Protein AF-A0A951L6P3-F1 (afdb_monomer_lite)

Sequence (113 aa):
MSDIAAEHQSTPARAALWRHAGAWALPLVLVILWEVAARNGLIRVRILPAPSSIAVALWGTIQDGSLLHNVAISSRRAFEGLAIGGGLGFILGVLTGASRFAETMLDSSLQML

Radius of gyration: 29.79 Å; chains: 1; bounding box: 56×74×58 Å

Foldseek 3Di:
DDPDDDPPCPDPPVVVVVVVVVVVVVVVVVLVVQLVCQVVCVDPCVPPPRVVVVVVVVVVCVVVVVVVVVVVVVVVVVVVCCCVVVVVCVVVVVVLVVDPVNVVVVVVVVVVD

pLDDT: mean 72.81, std 13.67, range [49.75, 97.31]

Structure (mmCIF, N/CA/C/O backbone):
data_AF-A0A951L6P3-F1
#
_entry.id   AF-A0A951L6P3-F1
#
loop_
_atom_site.group_PDB
_atom_site.id
_atom_site.type_symbol
_atom_site.label_atom_id
_atom_site.label_alt_id
_atom_site.label_comp_id
_atom_site.label_asym_id
_atom_site.label_entity_id
_atom_site.label_seq_id
_atom_site.pdbx_PDB_ins_code
_atom_site.Cartn_x
_atom_site.Cartn_y
_atom_site.Cartn_z
_atom_site.occupancy
_atom_site.B_iso_or_equiv
_atom_site.auth_seq_id
_atom_site.auth_comp_id
_atom_site.auth_asym_id
_atom_site.auth_atom_id
_atom_site.pdbx_PDB_model_num
ATOM 1 N N . MET A 1 1 ? 3.785 -61.056 32.581 1.00 51.00 1 MET A N 1
ATOM 2 C CA . MET A 1 1 ? 4.862 -60.541 31.706 1.00 51.00 1 MET A CA 1
ATOM 3 C C . MET A 1 1 ? 4.311 -60.616 30.290 1.00 51.00 1 MET A C 1
ATOM 5 O O . MET A 1 1 ? 4.345 -61.688 29.719 1.00 51.00 1 MET A O 1
ATOM 9 N N . SER A 1 2 ? 3.586 -59.636 29.757 1.00 52.44 2 SER A N 1
ATOM 10 C CA . SER A 1 2 ? 3.806 -58.185 29.755 1.00 52.44 2 SER A CA 1
ATOM 11 C C . SER A 1 2 ? 2.484 -57.433 29.479 1.00 52.44 2 SER A C 1
ATOM 13 O O . SER A 1 2 ? 2.034 -57.391 28.338 1.00 52.44 2 SER A O 1
ATOM 15 N N . ASP A 1 3 ? 1.894 -56.827 30.514 1.00 54.78 3 ASP A N 1
ATOM 16 C CA . ASP A 1 3 ? 0.793 -55.847 30.426 1.00 54.78 3 ASP A CA 1
ATOM 17 C C . ASP A 1 3 ? 1.343 -54.452 30.083 1.00 54.78 3 ASP A C 1
ATOM 19 O O . ASP A 1 3 ? 1.315 -53.530 30.895 1.00 54.78 3 ASP A O 1
ATOM 23 N N . ILE A 1 4 ? 1.925 -54.290 28.896 1.00 60.12 4 ILE A N 1
ATOM 24 C CA . ILE A 1 4 ? 2.456 -52.998 28.448 1.00 60.12 4 ILE A CA 1
ATOM 25 C C . ILE A 1 4 ? 1.981 -52.763 27.014 1.00 60.12 4 ILE A C 1
ATOM 27 O O . ILE A 1 4 ? 2.155 -53.638 26.172 1.00 60.12 4 ILE A O 1
ATOM 31 N N . ALA A 1 5 ? 1.467 -51.558 26.752 1.00 56.78 5 ALA A N 1
ATOM 32 C CA . ALA A 1 5 ? 1.197 -50.961 25.433 1.00 56.78 5 ALA A CA 1
ATOM 33 C C . ALA A 1 5 ? -0.266 -50.896 24.956 1.00 56.78 5 ALA A C 1
ATOM 35 O O . ALA A 1 5 ? -0.566 -51.164 23.797 1.00 56.78 5 ALA A O 1
ATOM 36 N N . ALA A 1 6 ? -1.165 -50.390 25.800 1.00 52.91 6 ALA A N 1
ATOM 37 C CA . ALA A 1 6 ? -2.352 -49.693 25.297 1.00 52.91 6 ALA A CA 1
ATOM 38 C C . ALA A 1 6 ? -2.612 -48.406 26.091 1.00 52.91 6 ALA A C 1
ATOM 40 O O . ALA A 1 6 ? -3.720 -48.148 26.560 1.00 52.91 6 ALA A O 1
ATOM 41 N N . GLU A 1 7 ? -1.570 -47.587 26.250 1.00 50.94 7 GLU A N 1
ATOM 42 C CA . GLU A 1 7 ? -1.728 -46.206 26.697 1.00 50.94 7 GLU A CA 1
ATOM 43 C C . GLU A 1 7 ? -2.468 -45.441 25.591 1.00 50.94 7 GLU A C 1
ATOM 45 O O . GLU A 1 7 ? -1.906 -45.080 24.555 1.00 50.94 7 GLU A O 1
ATOM 50 N N . HIS A 1 8 ? -3.778 -45.279 25.781 1.00 49.75 8 HIS A N 1
ATOM 51 C CA . HIS A 1 8 ? -4.625 -44.416 24.971 1.00 49.75 8 HIS A CA 1
ATOM 52 C C . HIS A 1 8 ? -4.090 -42.985 25.073 1.00 49.75 8 HIS A C 1
ATOM 54 O O . HIS A 1 8 ? -4.399 -42.246 26.009 1.00 49.75 8 HIS A O 1
ATOM 60 N N . GLN A 1 9 ? -3.290 -42.599 24.081 1.00 56.41 9 GLN A N 1
ATOM 61 C CA . GLN A 1 9 ? -2.901 -41.223 23.813 1.00 56.41 9 GLN A CA 1
ATOM 62 C C . GLN A 1 9 ? -4.170 -40.415 23.518 1.00 56.41 9 GLN A C 1
ATOM 64 O O . GLN A 1 9 ? -4.606 -40.281 22.376 1.00 56.41 9 GLN A O 1
ATOM 69 N N . SER A 1 10 ? -4.796 -39.890 24.569 1.00 52.28 10 SER A N 1
ATOM 70 C CA . SER A 1 10 ? -5.875 -38.914 24.476 1.00 52.28 10 SER A CA 1
ATOM 71 C C . SER A 1 10 ? -5.274 -37.600 23.980 1.00 52.28 10 SER A C 1
ATOM 73 O O . SER A 1 10 ? -4.810 -36.750 24.735 1.00 52.28 10 SER A O 1
ATOM 75 N N . THR A 1 11 ? -5.205 -37.468 22.657 1.00 57.84 11 THR A N 1
ATOM 76 C CA . THR A 1 11 ? -4.635 -36.302 21.985 1.00 57.84 11 THR A CA 1
ATOM 77 C C . THR A 1 11 ? -5.364 -35.036 22.462 1.00 57.84 11 THR A C 1
ATOM 79 O O . THR A 1 11 ? -6.597 -34.988 22.417 1.00 57.84 11 THR A O 1
ATOM 82 N N . PRO A 1 12 ? -4.656 -33.986 22.919 1.00 53.72 12 PRO A N 1
ATOM 83 C CA . PRO A 1 12 ? -5.259 -32.817 23.554 1.00 53.72 12 PRO A CA 1
ATOM 84 C C . PRO A 1 12 ? -5.847 -31.845 22.513 1.0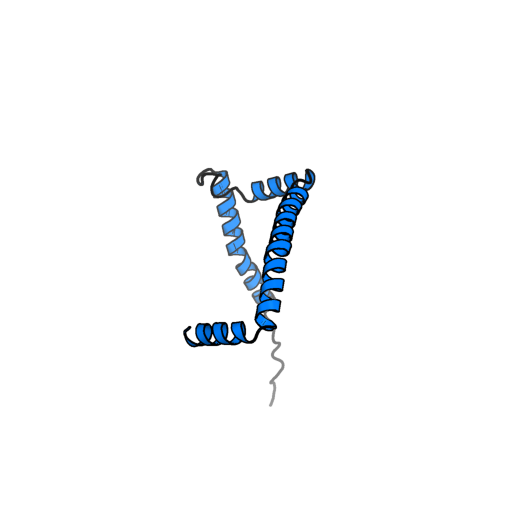0 53.72 12 PRO A C 1
ATOM 86 O O . PRO A 1 12 ? -5.474 -30.674 22.442 1.00 53.72 12 PRO A O 1
ATOM 89 N N . ALA A 1 13 ? -6.800 -32.311 21.701 1.00 61.19 13 ALA A N 1
ATOM 90 C CA . ALA A 1 13 ? -7.468 -31.510 20.673 1.00 61.19 13 ALA A CA 1
ATOM 91 C C . ALA A 1 13 ? -8.196 -30.292 21.274 1.00 61.19 13 ALA A C 1
ATOM 93 O O . ALA A 1 13 ? -8.202 -29.208 20.693 1.00 61.19 13 ALA A O 1
ATOM 94 N N . ARG A 1 14 ? -8.739 -30.429 22.494 1.00 59.22 14 ARG A N 1
ATOM 95 C CA . ARG A 1 14 ? -9.377 -29.316 23.215 1.00 59.22 14 ARG A CA 1
ATOM 96 C C . ARG A 1 14 ? -8.343 -28.285 23.676 1.00 59.22 14 ARG A C 1
ATOM 98 O O . ARG A 1 14 ? -8.548 -27.102 23.453 1.00 59.22 14 ARG A O 1
ATOM 105 N N . ALA A 1 15 ? -7.198 -28.694 24.222 1.00 61.19 15 ALA A N 1
ATOM 106 C CA . ALA A 1 15 ? -6.182 -27.736 24.676 1.00 61.19 15 ALA A CA 1
ATOM 107 C C . ALA A 1 15 ? -5.578 -26.924 23.512 1.00 61.19 15 ALA A C 1
ATOM 109 O O . ALA A 1 15 ? -5.315 -25.733 23.664 1.00 61.19 15 ALA A O 1
ATOM 110 N N . ALA A 1 16 ? -5.416 -27.534 22.331 1.00 60.69 16 ALA A N 1
ATOM 111 C CA . ALA A 1 16 ? -4.924 -26.851 21.133 1.00 60.69 16 ALA A CA 1
ATOM 112 C C . ALA A 1 16 ? -5.900 -25.782 20.599 1.00 60.69 16 ALA A C 1
ATOM 114 O O . ALA A 1 16 ? -5.463 -24.697 20.203 1.00 60.69 16 ALA A O 1
ATOM 115 N N . LEU A 1 17 ? -7.210 -26.060 20.643 1.00 61.78 17 LEU A N 1
ATOM 116 C CA . LEU A 1 17 ? -8.268 -25.110 20.275 1.00 61.78 17 LEU A CA 1
ATOM 117 C C . LEU A 1 17 ? -8.340 -23.924 21.244 1.00 61.78 17 LEU A C 1
ATOM 119 O O . LEU A 1 17 ? -8.471 -22.784 20.808 1.00 61.78 17 LEU A O 1
ATOM 123 N N . TRP A 1 18 ? -8.186 -24.168 22.547 1.00 60.81 18 TRP A N 1
ATOM 124 C CA . TRP A 1 18 ? -8.189 -23.107 23.562 1.00 60.81 18 TRP A CA 1
ATOM 125 C C . TRP A 1 18 ? -6.947 -22.214 23.469 1.00 60.81 18 TRP A C 1
ATOM 127 O O . TRP A 1 18 ? -7.043 -21.003 23.663 1.00 60.81 18 TRP A O 1
ATOM 137 N N . ARG A 1 19 ? -5.794 -22.776 23.082 1.00 63.12 19 ARG A N 1
ATOM 138 C CA . ARG A 1 19 ? -4.572 -22.003 22.810 1.00 63.12 19 ARG A CA 1
ATOM 139 C C . ARG A 1 19 ? -4.718 -21.099 21.582 1.00 63.12 19 ARG A C 1
ATOM 141 O O . ARG A 1 19 ? -4.247 -19.967 21.609 1.00 63.12 19 ARG A O 1
ATOM 148 N N . HIS A 1 20 ? -5.402 -21.571 20.537 1.00 63.75 20 HIS A N 1
ATOM 149 C CA . HIS A 1 20 ? -5.718 -20.752 19.361 1.00 63.75 20 HIS A CA 1
ATOM 150 C C . HIS A 1 20 ? -6.760 -19.676 19.679 1.00 63.75 20 HIS A C 1
ATOM 152 O O . HIS A 1 20 ? -6.557 -18.524 19.317 1.00 63.75 20 HIS A O 1
ATOM 158 N N . ALA A 1 21 ? -7.829 -20.006 20.407 1.00 64.44 21 ALA A N 1
ATOM 159 C CA . ALA A 1 21 ? -8.834 -19.027 20.822 1.00 64.44 21 ALA A CA 1
ATOM 160 C C . ALA A 1 21 ? -8.238 -17.928 21.724 1.00 64.44 21 ALA A C 1
ATOM 162 O O . ALA A 1 21 ? -8.557 -16.752 21.560 1.00 64.44 21 ALA A O 1
ATOM 163 N N . GLY A 1 22 ? -7.305 -18.287 22.615 1.00 69.81 22 GLY A N 1
ATOM 164 C CA . GLY A 1 22 ? -6.565 -17.330 23.442 1.00 69.81 22 GLY A CA 1
ATOM 165 C C . GLY A 1 22 ? -5.679 -16.369 22.639 1.00 69.81 22 GLY A C 1
ATOM 166 O O . GLY A 1 22 ? -5.543 -15.210 23.023 1.00 69.81 22 GLY A O 1
ATOM 167 N N . ALA A 1 23 ? -5.135 -16.800 21.495 1.00 73.12 23 ALA A N 1
ATOM 168 C CA . ALA A 1 23 ? -4.311 -15.945 20.635 1.00 73.12 23 ALA A CA 1
ATOM 169 C C . ALA A 1 23 ? -5.117 -14.815 19.967 1.00 73.12 23 ALA A C 1
ATOM 171 O O . ALA A 1 23 ? -4.586 -13.728 19.753 1.00 73.12 23 ALA A O 1
ATOM 172 N N . TRP A 1 24 ? -6.406 -15.046 19.688 1.00 78.19 24 TRP A N 1
ATOM 173 C CA . TRP A 1 24 ? -7.312 -14.039 19.122 1.00 78.19 24 TRP A CA 1
ATOM 174 C C . TRP A 1 24 ? -7.981 -13.156 20.180 1.00 78.19 24 TRP A C 1
ATOM 176 O O . TRP A 1 24 ? -8.474 -12.078 19.852 1.00 78.19 24 TRP A O 1
ATOM 186 N N . ALA A 1 25 ? -7.966 -13.559 21.453 1.00 80.75 25 ALA A N 1
ATOM 187 C CA . ALA A 1 25 ? -8.537 -12.764 22.536 1.00 80.75 25 ALA A CA 1
ATOM 188 C C . ALA A 1 25 ? -7.819 -11.413 22.696 1.00 80.75 25 ALA A C 1
ATOM 190 O O . ALA A 1 25 ? -8.474 -10.384 22.847 1.00 80.75 25 ALA A O 1
ATOM 191 N N . LEU A 1 26 ? -6.484 -11.397 22.596 1.00 80.56 26 LEU A N 1
ATOM 192 C CA . LEU A 1 26 ? -5.686 -10.174 22.712 1.00 80.56 26 LEU A CA 1
ATOM 193 C C . LEU A 1 26 ? -6.004 -9.131 21.617 1.00 80.56 26 LEU A C 1
ATOM 195 O O . LEU A 1 26 ? -6.338 -8.001 21.979 1.00 80.56 26 LEU A O 1
ATOM 199 N N . PRO A 1 27 ? -5.960 -9.454 20.305 1.00 83.31 27 PRO A N 1
ATOM 200 C CA . PRO A 1 27 ? -6.316 -8.489 19.266 1.00 83.31 27 PRO A CA 1
ATOM 201 C C . PRO A 1 27 ? -7.785 -8.061 19.348 1.00 83.31 27 PRO A C 1
ATOM 203 O O . PRO A 1 27 ? -8.082 -6.892 19.117 1.00 83.31 27 PRO A O 1
ATOM 206 N N . LEU A 1 28 ? -8.705 -8.955 19.730 1.00 84.38 28 LEU A N 1
ATOM 207 C CA . LEU A 1 28 ? -10.121 -8.606 19.860 1.00 84.38 28 LEU A CA 1
ATOM 208 C C . LEU A 1 28 ? -10.362 -7.599 20.995 1.00 84.38 28 LEU A C 1
ATOM 210 O O . LEU A 1 28 ? -11.044 -6.596 20.797 1.00 84.38 28 LEU A O 1
ATOM 214 N N . VAL A 1 29 ? -9.761 -7.829 22.168 1.00 84.50 29 VAL A N 1
ATOM 215 C CA . VAL A 1 29 ? -9.822 -6.893 23.302 1.00 84.50 29 VAL A CA 1
ATOM 216 C C . VAL A 1 29 ? -9.209 -5.548 22.924 1.00 84.50 29 VAL A C 1
ATOM 218 O O . VAL A 1 29 ? -9.786 -4.510 23.239 1.00 84.50 29 VAL A O 1
ATOM 221 N N . LEU A 1 30 ? 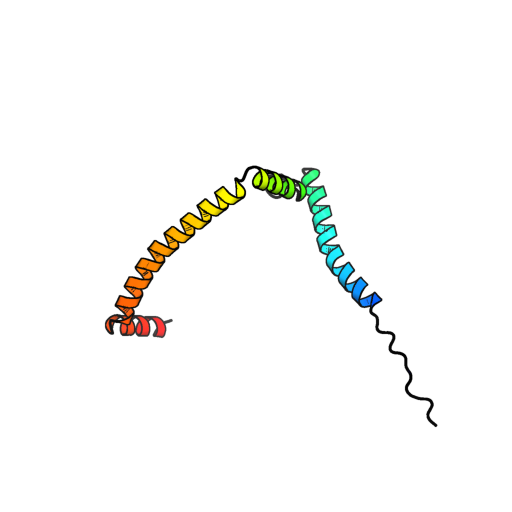-8.086 -5.549 22.201 1.00 82.38 30 LEU A N 1
ATOM 222 C CA . LEU A 1 30 ? -7.446 -4.325 21.724 1.00 82.38 30 LEU A CA 1
ATOM 223 C C . LEU A 1 30 ? -8.366 -3.528 20.785 1.00 82.38 30 LEU A C 1
ATOM 225 O O . LEU A 1 30 ? -8.504 -2.319 20.955 1.00 82.38 30 LEU A O 1
ATOM 229 N N . VAL A 1 31 ? -9.043 -4.196 19.846 1.00 81.50 31 VAL A N 1
ATOM 230 C CA . VAL A 1 31 ? -10.019 -3.561 18.941 1.00 81.50 31 VAL A CA 1
ATOM 231 C C . VAL A 1 31 ? -11.213 -2.996 19.711 1.00 81.50 31 VAL A C 1
ATOM 233 O O . VAL A 1 31 ? -11.646 -1.884 19.423 1.00 81.50 31 VAL A O 1
ATOM 236 N N . ILE A 1 32 ? -11.728 -3.715 20.711 1.00 81.19 32 ILE A N 1
ATOM 237 C CA . ILE A 1 32 ? -12.853 -3.246 21.535 1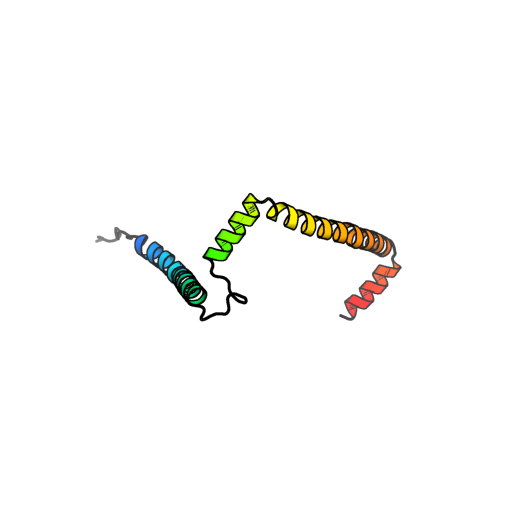.00 81.19 32 ILE A CA 1
ATOM 238 C C . ILE A 1 32 ? -12.447 -2.026 22.369 1.00 81.19 32 ILE A C 1
ATOM 240 O O . ILE A 1 32 ? -13.159 -1.023 22.376 1.00 81.19 32 ILE A O 1
ATOM 244 N N . LEU A 1 33 ? -11.294 -2.078 23.044 1.00 80.38 33 LEU A N 1
ATOM 245 C CA . LEU A 1 33 ? -10.765 -0.941 23.802 1.00 80.38 33 LEU A CA 1
ATOM 246 C C . LEU A 1 33 ? -10.532 0.267 22.893 1.00 80.38 33 LEU A C 1
ATOM 248 O O . LEU A 1 33 ? -10.846 1.394 23.275 1.00 80.38 33 LEU A O 1
ATOM 252 N N . TRP A 1 34 ? -10.036 0.031 21.679 1.00 78.94 34 TRP A N 1
ATOM 253 C CA . TRP A 1 34 ? -9.842 1.069 20.678 1.00 78.94 34 TRP A CA 1
ATOM 254 C C . TRP A 1 34 ? -11.169 1.692 20.214 1.00 78.94 34 TRP A C 1
ATOM 256 O O . TRP A 1 34 ? -11.286 2.917 20.206 1.00 78.94 34 TRP A O 1
ATOM 266 N N . GLU A 1 35 ? -12.190 0.888 19.908 1.00 77.06 35 GLU A N 1
ATOM 267 C CA . GLU A 1 35 ? -13.538 1.365 19.561 1.00 77.06 35 GLU A CA 1
ATOM 268 C C . GLU A 1 35 ? -14.127 2.228 20.688 1.00 77.06 35 GLU A C 1
ATOM 270 O O . GLU A 1 35 ? -14.646 3.317 20.438 1.00 77.06 35 GLU A O 1
ATOM 275 N N . VAL A 1 36 ? -14.007 1.781 21.942 1.00 74.12 36 VAL A N 1
ATOM 276 C CA . VAL A 1 36 ? -14.496 2.517 23.118 1.00 74.12 36 VAL A CA 1
ATOM 277 C C . VAL A 1 36 ? -13.728 3.830 23.308 1.00 74.12 36 VAL A C 1
ATOM 279 O O . VAL A 1 36 ? -14.342 4.873 23.540 1.00 74.12 36 VAL A O 1
ATOM 282 N N . ALA A 1 37 ? -12.400 3.817 23.162 1.00 72.56 37 ALA A N 1
ATOM 283 C CA . ALA A 1 37 ? -11.566 5.015 23.266 1.00 72.56 37 ALA A CA 1
ATOM 284 C C . ALA A 1 37 ? -11.863 6.038 22.155 1.00 72.56 37 ALA A C 1
ATOM 286 O O . ALA A 1 37 ? -11.902 7.243 22.419 1.00 72.56 37 ALA A O 1
ATOM 287 N N . ALA A 1 38 ? -12.114 5.565 20.930 1.00 68.50 38 ALA A N 1
ATOM 288 C CA . ALA A 1 38 ? -12.475 6.404 19.792 1.00 68.50 38 ALA A CA 1
ATOM 289 C C . ALA A 1 38 ? -13.882 7.013 19.945 1.00 68.50 38 ALA A C 1
ATOM 291 O O . ALA A 1 38 ? -14.067 8.196 19.663 1.00 68.50 38 ALA A O 1
ATOM 292 N N . ARG A 1 39 ? -14.867 6.244 20.440 1.00 68.25 39 ARG A N 1
ATOM 293 C CA . ARG A 1 39 ? -16.246 6.723 20.668 1.00 68.25 39 ARG A CA 1
ATOM 294 C C . ARG A 1 39 ? -16.364 7.721 21.816 1.00 68.25 39 ARG A C 1
ATOM 296 O O . ARG A 1 39 ? -17.135 8.668 21.707 1.00 68.25 39 ARG A O 1
ATOM 303 N N . ASN A 1 40 ? -15.598 7.537 22.892 1.00 67.94 40 ASN A N 1
ATOM 304 C CA . ASN A 1 40 ? -15.624 8.433 24.052 1.00 67.94 40 ASN A CA 1
ATOM 305 C C . ASN A 1 40 ? -14.874 9.760 23.823 1.00 67.94 40 ASN A C 1
ATOM 307 O O . ASN A 1 40 ? -14.767 10.567 24.742 1.00 67.94 40 ASN A O 1
ATOM 311 N N . GLY A 1 41 ? -14.322 9.996 22.627 1.00 63.09 41 GLY A N 1
ATOM 312 C CA . GLY A 1 41 ? -13.662 11.259 22.288 1.00 63.09 41 GLY A CA 1
ATOM 313 C C . GLY A 1 41 ? -12.340 11.514 23.023 1.00 63.09 41 GLY A C 1
ATOM 314 O O . GLY A 1 41 ? -11.791 12.607 22.899 1.00 63.09 41 GLY A O 1
ATOM 315 N N . LEU A 1 42 ? -11.799 10.521 23.748 1.00 55.69 42 LEU A N 1
ATOM 316 C CA . LEU A 1 42 ? -10.474 10.611 24.380 1.00 55.69 42 LEU A CA 1
ATOM 317 C C . LEU A 1 42 ? -9.349 10.699 23.337 1.00 55.69 42 LEU A C 1
ATOM 319 O O . LEU A 1 42 ? -8.290 11.259 23.611 1.00 55.69 42 LEU A O 1
ATOM 323 N N . ILE A 1 43 ? -9.588 10.179 22.130 1.00 54.72 43 ILE A N 1
ATOM 324 C CA . ILE A 1 43 ? -8.694 10.296 20.979 1.00 54.72 43 ILE A CA 1
ATOM 325 C C . ILE A 1 43 ? -9.361 11.229 19.972 1.00 54.72 43 ILE A C 1
ATOM 327 O O . ILE A 1 43 ? -10.501 11.004 19.567 1.00 54.72 43 ILE A O 1
ATOM 331 N N . ARG A 1 44 ? -8.657 12.286 19.543 1.00 51.06 44 ARG A N 1
ATOM 332 C CA . ARG A 1 44 ? -9.149 13.156 18.466 1.00 51.06 44 ARG A CA 1
ATOM 333 C C . ARG A 1 44 ? -9.442 12.276 17.246 1.00 51.06 44 ARG A C 1
ATOM 335 O O . ARG A 1 44 ? -8.515 11.722 16.660 1.00 51.06 44 ARG A O 1
ATOM 342 N N . VAL A 1 45 ? -10.713 12.210 16.840 1.00 53.19 45 VAL A N 1
ATOM 343 C CA . VAL A 1 45 ? -11.261 11.407 15.718 1.00 53.19 45 VAL A CA 1
ATOM 344 C C . VAL A 1 45 ? -10.488 11.590 14.400 1.00 53.19 45 VAL A C 1
ATOM 346 O O . VAL A 1 45 ? -10.548 10.758 13.503 1.00 53.19 45 VAL A O 1
ATOM 349 N N . ARG A 1 46 ? -9.697 12.663 14.297 1.00 51.16 46 ARG A N 1
ATOM 350 C CA . ARG A 1 46 ? -8.815 12.962 13.168 1.00 51.16 46 ARG A CA 1
ATOM 351 C C . ARG A 1 46 ? -7.561 12.078 13.072 1.00 51.16 46 ARG A C 1
ATOM 353 O O . ARG A 1 46 ? -6.931 12.100 12.023 1.00 51.16 46 ARG A O 1
ATOM 360 N N . ILE A 1 47 ? -7.182 11.358 14.136 1.00 53.75 47 ILE A N 1
ATOM 361 C CA . ILE A 1 47 ? -5.958 10.531 14.186 1.00 53.75 47 ILE A CA 1
ATOM 362 C C . ILE A 1 47 ? -6.286 9.028 14.186 1.00 53.75 47 ILE A C 1
ATOM 364 O O . ILE A 1 47 ? -5.631 8.283 13.464 1.00 53.75 47 ILE A O 1
ATOM 368 N N . LEU A 1 48 ? -7.315 8.576 14.919 1.00 50.88 48 LEU A N 1
ATOM 369 C CA . LEU A 1 48 ? -7.848 7.209 14.803 1.00 50.88 48 LEU A CA 1
ATOM 370 C C . LEU A 1 48 ? -9.388 7.215 14.769 1.00 50.88 48 LEU A C 1
ATOM 372 O O . LEU A 1 48 ? -10.015 7.312 15.828 1.00 50.88 48 LEU A O 1
ATOM 376 N N . PRO A 1 49 ? -10.011 7.107 13.582 1.00 62.12 49 PRO A N 1
ATOM 377 C CA . PRO A 1 49 ? -11.449 6.898 13.473 1.00 62.12 49 PRO A CA 1
ATOM 378 C C . PRO A 1 49 ? -11.839 5.536 14.063 1.00 62.12 49 PRO A C 1
ATOM 380 O O . PRO A 1 49 ? -11.078 4.571 13.987 1.00 62.12 49 PRO A O 1
ATOM 383 N N . ALA A 1 50 ? -13.032 5.454 14.653 1.00 73.25 50 ALA A N 1
ATOM 384 C CA . ALA A 1 50 ? -13.555 4.209 15.209 1.00 73.25 50 ALA A CA 1
ATOM 385 C C . ALA A 1 50 ? -13.670 3.136 14.101 1.00 73.25 50 ALA A C 1
ATOM 387 O O . ALA A 1 50 ? -14.152 3.472 13.013 1.00 73.25 50 ALA A O 1
ATOM 388 N N . PRO A 1 51 ? -13.276 1.869 14.321 1.00 69.19 51 PRO A N 1
ATOM 389 C CA . PRO A 1 51 ? -13.394 0.811 13.314 1.00 69.19 51 PRO A CA 1
ATOM 390 C C . PRO A 1 51 ? -14.789 0.699 12.675 1.00 69.19 51 PRO A C 1
ATOM 392 O O . PRO A 1 51 ? -14.899 0.457 11.473 1.00 69.19 51 PRO A O 1
ATOM 395 N N . SER A 1 52 ? -15.858 0.970 13.429 1.00 72.12 52 SER A N 1
ATOM 396 C CA . SER A 1 52 ? -17.223 1.043 12.881 1.00 72.12 52 SER A CA 1
ATOM 397 C C . SER A 1 52 ? -17.407 2.141 11.824 1.00 72.12 52 SER A C 1
ATOM 399 O O . SER A 1 52 ? -18.065 1.922 10.808 1.00 72.12 52 SER A O 1
ATOM 401 N N . SER A 1 53 ? -16.790 3.307 12.013 1.00 68.44 53 SER A N 1
ATOM 402 C CA . SER A 1 53 ? -16.838 4.406 11.041 1.00 68.44 53 SER A CA 1
ATOM 403 C C . SER A 1 53 ? -16.069 4.085 9.758 1.00 68.44 53 SER A C 1
ATOM 405 O O . SER A 1 53 ? -16.504 4.475 8.678 1.00 68.44 53 SER A O 1
ATOM 407 N N . ILE A 1 54 ? -14.991 3.299 9.857 1.00 74.19 54 ILE A N 1
ATOM 408 C CA . ILE A 1 54 ? -14.265 2.773 8.694 1.00 74.19 54 ILE A CA 1
ATOM 409 C C . ILE A 1 54 ? -15.181 1.837 7.900 1.00 74.19 54 ILE A C 1
ATOM 411 O O . ILE A 1 54 ? -15.256 1.953 6.681 1.00 74.19 54 ILE A O 1
ATOM 415 N N . ALA A 1 55 ? -15.923 0.955 8.577 1.00 75.25 55 ALA A N 1
ATOM 416 C CA . ALA A 1 55 ? -16.865 0.046 7.925 1.00 75.25 55 ALA A CA 1
ATOM 417 C C . ALA A 1 55 ? -18.013 0.790 7.218 1.00 75.25 55 ALA A C 1
ATOM 419 O O . ALA A 1 55 ? -18.346 0.459 6.083 1.00 75.25 55 ALA A O 1
ATOM 420 N N . VAL A 1 56 ? -18.580 1.825 7.846 1.00 76.94 56 VAL A N 1
ATOM 421 C CA . VAL A 1 56 ? -19.626 2.662 7.230 1.00 76.94 56 VAL A CA 1
ATOM 422 C C . VAL A 1 56 ? -19.079 3.440 6.034 1.00 76.94 56 VAL A C 1
ATOM 424 O O . VAL A 1 56 ? -19.711 3.458 4.981 1.00 76.94 56 VAL A O 1
ATOM 427 N N . ALA A 1 57 ? -17.896 4.045 6.167 1.00 74.12 57 ALA A N 1
ATOM 428 C CA . ALA A 1 57 ? -17.250 4.756 5.069 1.00 74.12 57 ALA A CA 1
ATOM 429 C C . ALA A 1 57 ? -16.944 3.811 3.902 1.00 74.12 57 ALA A C 1
ATOM 431 O O . ALA A 1 57 ? -17.249 4.142 2.759 1.00 74.12 57 ALA A O 1
ATOM 432 N N . LEU A 1 58 ? -16.415 2.614 4.175 1.00 72.81 58 LEU A N 1
ATOM 433 C CA . LEU A 1 58 ? -16.207 1.578 3.165 1.00 72.81 58 LEU A CA 1
ATOM 434 C C . LEU A 1 58 ? -17.518 1.223 2.464 1.00 72.81 58 LEU A C 1
ATOM 436 O O . LEU A 1 58 ? -17.569 1.244 1.240 1.00 72.81 58 LEU A O 1
ATOM 440 N N . TRP A 1 59 ? -18.582 0.957 3.221 1.00 75.12 59 TRP A N 1
ATOM 441 C CA . TRP A 1 59 ? -19.879 0.585 2.659 1.00 75.12 59 TRP A CA 1
ATOM 442 C C . TRP A 1 59 ? -20.487 1.692 1.786 1.00 75.12 59 TRP A C 1
ATOM 444 O O . TRP A 1 59 ? -20.928 1.411 0.673 1.00 75.12 59 TRP A O 1
ATOM 454 N N . GLY A 1 60 ? -20.444 2.950 2.236 1.00 72.25 60 GLY A N 1
ATOM 455 C CA . GLY A 1 60 ? -20.892 4.099 1.439 1.00 72.25 60 GLY A CA 1
ATOM 456 C C . GLY A 1 60 ? -20.068 4.276 0.161 1.00 72.25 60 GLY A C 1
ATOM 457 O O . GLY A 1 60 ? -20.618 4.401 -0.927 1.00 72.25 60 GLY A O 1
ATOM 458 N N . THR A 1 61 ? -18.742 4.164 0.262 1.00 66.38 61 THR A N 1
ATOM 459 C CA . THR A 1 61 ? -17.828 4.307 -0.886 1.00 66.38 61 THR A CA 1
ATOM 460 C C . THR A 1 61 ? -18.004 3.169 -1.910 1.00 66.38 61 THR A C 1
ATOM 462 O O . THR A 1 61 ? -17.803 3.376 -3.109 1.00 66.38 61 THR A O 1
ATOM 465 N N . ILE A 1 62 ? -18.396 1.967 -1.456 1.00 72.75 62 ILE A N 1
ATOM 466 C CA . ILE A 1 62 ? -18.764 0.834 -2.322 1.00 72.75 62 ILE A CA 1
ATOM 467 C C . ILE A 1 62 ? -20.090 1.113 -3.042 1.00 72.75 62 ILE A C 1
ATOM 469 O O . ILE A 1 62 ? -20.155 0.913 -4.253 1.00 72.75 62 ILE A O 1
ATOM 473 N N . GLN A 1 63 ? -21.127 1.576 -2.331 1.00 70.06 63 GLN A N 1
ATOM 474 C CA . GLN A 1 63 ? -22.438 1.858 -2.935 1.00 70.06 63 GLN A CA 1
ATOM 475 C C . GLN A 1 63 ? -22.385 2.998 -3.959 1.00 70.06 63 GLN A C 1
ATOM 477 O O . GLN A 1 63 ? -22.997 2.887 -5.018 1.00 70.06 63 GLN A O 1
ATOM 482 N N . ASP A 1 64 ? -21.601 4.042 -3.689 1.00 67.88 64 ASP A N 1
ATOM 483 C CA . ASP A 1 64 ? -21.468 5.202 -4.578 1.00 67.88 64 ASP A CA 1
ATOM 484 C C . ASP A 1 64 ? -20.567 4.935 -5.799 1.00 67.88 64 ASP A C 1
ATOM 486 O O . ASP A 1 64 ? -20.403 5.799 -6.661 1.00 67.88 64 ASP A O 1
ATOM 490 N N . GLY A 1 65 ? -19.913 3.767 -5.879 1.00 70.44 65 GLY A N 1
ATOM 491 C CA . GLY A 1 65 ? -18.976 3.422 -6.959 1.00 70.44 65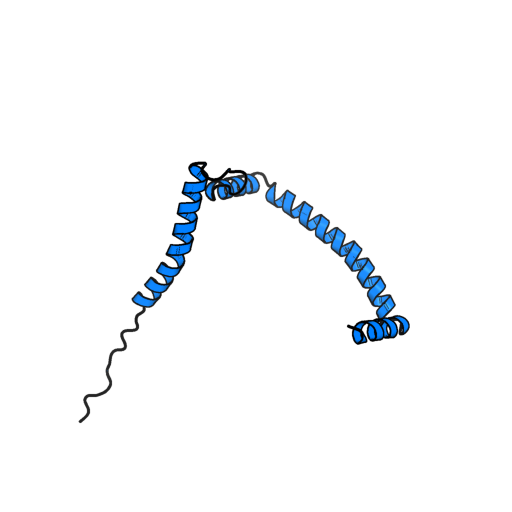 GLY A CA 1
ATOM 492 C C . GLY A 1 65 ? -17.677 4.246 -6.964 1.00 70.44 65 GLY A C 1
ATOM 493 O O . GLY A 1 65 ? -16.792 4.028 -7.797 1.00 70.44 65 GLY A O 1
ATOM 494 N N . SER A 1 66 ? -17.516 5.160 -6.006 1.00 70.06 66 SER A N 1
ATOM 495 C CA . SER A 1 66 ? -16.351 6.037 -5.878 1.00 70.06 66 SER A CA 1
ATOM 496 C C . SER A 1 66 ? -15.080 5.269 -5.505 1.00 70.06 66 SER A C 1
ATOM 498 O O . SER A 1 66 ? -13.982 5.698 -5.853 1.00 70.06 66 SER A O 1
ATOM 500 N N . LEU A 1 67 ? -15.203 4.089 -4.886 1.00 72.38 67 LEU A N 1
ATOM 501 C CA . LEU A 1 67 ? -14.068 3.208 -4.590 1.00 72.38 67 LEU A CA 1
ATOM 502 C C . LEU A 1 67 ? -13.389 2.734 -5.876 1.00 72.38 67 LEU A C 1
ATOM 504 O O . LEU A 1 67 ? -12.178 2.886 -6.031 1.00 72.38 67 LEU A O 1
ATOM 508 N N . LEU A 1 68 ? -14.181 2.228 -6.823 1.00 76.12 68 LEU A N 1
ATOM 509 C CA . LEU A 1 68 ? -13.682 1.802 -8.128 1.00 76.12 68 LEU A CA 1
ATOM 510 C C . LEU A 1 68 ? -13.138 2.986 -8.925 1.00 76.12 68 LEU A C 1
ATOM 512 O O . LEU A 1 68 ? -12.095 2.853 -9.554 1.00 76.12 68 LEU A O 1
ATOM 516 N N . HIS A 1 69 ? -13.786 4.151 -8.850 1.00 77.56 69 HIS A N 1
ATOM 517 C CA . HIS A 1 69 ? -13.292 5.367 -9.494 1.00 77.56 69 HIS A CA 1
ATOM 518 C C . HIS A 1 69 ? -11.915 5.794 -8.952 1.00 77.56 69 HIS A C 1
ATOM 520 O O . HIS A 1 69 ? -10.981 6.009 -9.723 1.00 77.56 69 HIS A O 1
ATOM 526 N N . ASN A 1 70 ? -11.751 5.850 -7.628 1.00 80.75 70 ASN A N 1
ATOM 527 C CA . ASN A 1 70 ? -10.495 6.238 -6.981 1.00 80.75 70 ASN A CA 1
ATOM 528 C C . ASN A 1 70 ? -9.366 5.241 -7.269 1.00 80.75 70 ASN A C 1
ATOM 530 O O . ASN A 1 70 ? -8.235 5.644 -7.557 1.00 80.75 70 ASN A O 1
ATOM 534 N N . VAL A 1 71 ? -9.679 3.942 -7.233 1.00 83.94 71 VAL A N 1
ATOM 535 C CA . VAL A 1 71 ? -8.739 2.884 -7.614 1.00 83.94 71 VAL A CA 1
ATOM 536 C C . VAL A 1 71 ? -8.360 3.031 -9.084 1.00 83.94 71 VAL A C 1
ATOM 538 O O . VAL A 1 71 ? -7.173 3.068 -9.386 1.00 83.94 71 VAL A O 1
ATOM 541 N N . ALA A 1 72 ? -9.327 3.221 -9.983 1.00 85.25 72 ALA A N 1
ATOM 542 C CA . ALA A 1 72 ? -9.075 3.385 -11.411 1.00 85.25 72 ALA A CA 1
ATOM 543 C C . ALA A 1 72 ? -8.172 4.589 -11.711 1.00 85.25 72 ALA A C 1
ATOM 545 O O . ALA A 1 72 ? -7.232 4.459 -12.493 1.00 85.25 72 ALA A O 1
ATOM 546 N N . ILE A 1 73 ? -8.390 5.740 -11.065 1.00 89.06 73 ILE A N 1
ATOM 547 C CA . ILE A 1 73 ? -7.518 6.911 -11.236 1.00 89.06 73 ILE A CA 1
ATOM 548 C C . ILE A 1 73 ? -6.101 6.626 -10.720 1.00 89.06 73 ILE A C 1
ATOM 550 O O . ILE A 1 73 ? -5.122 6.961 -11.392 1.00 89.06 73 ILE A O 1
ATOM 554 N N . SER A 1 74 ? -5.967 5.998 -9.549 1.00 88.88 74 SER A N 1
ATOM 555 C CA . SER A 1 74 ? -4.658 5.655 -8.984 1.00 88.88 74 SER A CA 1
ATOM 556 C C . SER A 1 74 ? -3.902 4.655 -9.865 1.00 88.88 74 SER A C 1
ATOM 558 O O . SER A 1 74 ? -2.742 4.884 -10.212 1.00 88.88 74 SER A O 1
ATOM 560 N N . SER A 1 75 ? -4.582 3.597 -10.311 1.00 91.00 75 SER A N 1
ATOM 561 C CA . SER A 1 75 ? -4.044 2.599 -11.234 1.00 91.00 75 SER A CA 1
ATOM 562 C C . SER A 1 75 ? -3.653 3.217 -12.571 1.00 91.00 75 SER A C 1
ATOM 564 O O . SER A 1 75 ? -2.561 2.945 -13.057 1.00 91.00 75 SER A O 1
ATOM 566 N N . ARG A 1 76 ? -4.486 4.094 -13.149 1.00 93.19 76 ARG A N 1
ATOM 567 C CA . ARG A 1 76 ? -4.183 4.788 -14.410 1.00 93.19 76 ARG A CA 1
ATOM 568 C C . ARG A 1 76 ? -2.873 5.564 -14.314 1.00 93.19 76 ARG A C 1
ATOM 570 O O . ARG A 1 76 ? -2.015 5.392 -15.171 1.00 93.19 76 ARG A O 1
ATOM 577 N N . ARG A 1 77 ? -2.678 6.343 -13.245 1.00 94.81 77 ARG A N 1
ATOM 578 C CA . ARG A 1 77 ? -1.414 7.065 -13.022 1.00 94.81 77 ARG A CA 1
ATOM 579 C C . ARG A 1 77 ? -0.223 6.120 -12.871 1.00 94.81 77 ARG A C 1
ATOM 581 O O . ARG A 1 77 ? 0.845 6.409 -13.398 1.00 94.81 77 ARG A O 1
ATOM 588 N N . ALA A 1 78 ? -0.394 5.003 -12.162 1.00 95.31 78 ALA A N 1
ATOM 589 C CA . ALA A 1 78 ? 0.664 4.007 -12.008 1.00 95.31 78 ALA A CA 1
ATOM 590 C C . ALA A 1 78 ? 1.063 3.394 -13.361 1.00 95.31 78 ALA A C 1
ATOM 592 O O . ALA A 1 78 ? 2.251 3.282 -13.652 1.00 95.31 78 ALA A O 1
ATOM 593 N N . PHE A 1 79 ? 0.087 3.067 -14.212 1.00 96.81 79 PHE A N 1
ATOM 594 C CA . PHE A 1 79 ? 0.340 2.572 -15.564 1.00 96.81 79 PHE A CA 1
ATOM 595 C C . PHE A 1 79 ? 0.988 3.622 -16.466 1.00 96.81 79 PHE A C 1
ATOM 597 O O . PHE A 1 79 ? 1.908 3.284 -17.201 1.00 96.81 79 PHE A O 1
ATOM 604 N N . GLU A 1 80 ? 0.566 4.885 -16.397 1.00 96.88 80 GLU A N 1
ATOM 605 C CA . GLU A 1 80 ? 1.208 5.978 -17.138 1.00 96.88 80 GLU A CA 1
ATOM 606 C C . GLU A 1 80 ? 2.672 6.155 -16.709 1.00 96.88 80 GLU A C 1
ATOM 608 O O . GLU A 1 80 ? 3.562 6.219 -17.556 1.00 96.88 80 GLU A O 1
ATOM 613 N N . GLY A 1 81 ? 2.940 6.148 -15.400 1.00 96.12 81 GLY A N 1
ATOM 614 C CA . GLY A 1 81 ? 4.299 6.202 -14.863 1.00 96.12 81 GLY A CA 1
ATOM 615 C C . GLY A 1 81 ? 5.152 5.003 -15.284 1.00 96.12 81 GLY A C 1
ATOM 616 O O . GLY A 1 81 ? 6.300 5.183 -15.684 1.00 96.12 81 GLY A O 1
ATOM 617 N N . LEU A 1 82 ? 4.587 3.791 -15.260 1.00 96.38 82 LEU A N 1
ATOM 618 C CA . LEU A 1 82 ? 5.259 2.573 -15.718 1.00 96.38 82 LEU A CA 1
ATOM 619 C C . LEU A 1 82 ? 5.533 2.602 -17.224 1.00 96.38 82 LEU A C 1
ATOM 621 O O . LEU A 1 82 ? 6.614 2.213 -17.648 1.00 96.38 82 LEU A O 1
ATOM 625 N N . ALA A 1 83 ? 4.586 3.065 -18.037 1.00 97.31 83 ALA A N 1
ATOM 626 C CA . ALA A 1 83 ? 4.755 3.136 -19.483 1.00 97.31 83 ALA A CA 1
ATOM 627 C C . ALA A 1 83 ? 5.856 4.132 -19.864 1.00 97.31 83 ALA A C 1
ATOM 629 O O . ALA A 1 83 ? 6.721 3.813 -20.676 1.00 97.31 83 ALA A O 1
ATOM 630 N N . ILE A 1 84 ? 5.865 5.313 -19.240 1.00 97.12 84 ILE A N 1
ATOM 631 C CA . ILE A 1 84 ? 6.869 6.346 -19.509 1.00 97.12 84 ILE A CA 1
ATOM 632 C C . ILE A 1 84 ? 8.227 5.934 -18.933 1.00 97.12 84 ILE A C 1
ATOM 634 O O . ILE A 1 84 ? 9.211 5.853 -19.664 1.00 97.12 84 ILE A O 1
ATOM 638 N N . GLY A 1 85 ? 8.291 5.648 -17.632 1.00 96.31 85 GLY A N 1
ATOM 639 C CA . GLY A 1 85 ? 9.539 5.311 -16.949 1.00 96.31 85 GLY A CA 1
ATOM 640 C C . GLY A 1 85 ? 10.114 3.973 -17.404 1.00 96.31 85 GLY A C 1
ATOM 641 O O . GLY A 1 85 ? 11.304 3.877 -17.687 1.00 96.31 85 GLY A O 1
ATOM 642 N N . GLY A 1 86 ? 9.266 2.954 -17.538 1.00 96.06 86 GLY A N 1
ATOM 643 C CA . GLY A 1 86 ? 9.644 1.641 -18.051 1.00 96.06 86 GLY A CA 1
ATOM 644 C C . GLY A 1 86 ? 10.013 1.680 -19.529 1.00 96.06 86 GLY A C 1
ATOM 645 O O . GLY A 1 86 ? 11.002 1.067 -19.905 1.00 96.06 86 GLY A O 1
ATOM 646 N N . GLY A 1 87 ? 9.300 2.447 -20.360 1.00 97.25 87 GLY A N 1
ATOM 647 C CA . GLY A 1 87 ? 9.657 2.633 -21.768 1.00 97.25 87 GLY A CA 1
ATOM 648 C C . GLY A 1 87 ? 11.021 3.303 -21.938 1.00 97.25 87 GLY A C 1
ATOM 649 O O . GLY A 1 87 ? 11.883 2.782 -22.645 1.00 97.25 87 GLY A O 1
ATOM 650 N N . LEU A 1 88 ? 11.257 4.415 -21.238 1.00 96.19 88 LEU A N 1
ATOM 651 C CA . LEU A 1 88 ? 12.550 5.105 -21.257 1.00 96.19 88 LEU A CA 1
ATOM 652 C C . LEU A 1 88 ? 13.671 4.231 -20.685 1.00 96.19 88 LEU A C 1
ATOM 654 O O . LEU A 1 88 ? 14.722 4.099 -21.307 1.00 96.19 88 LEU A O 1
ATOM 658 N N . GLY A 1 89 ? 13.442 3.595 -19.535 1.00 93.69 89 GLY A N 1
ATOM 659 C CA . GLY A 1 89 ? 14.408 2.698 -18.905 1.00 93.69 89 GLY A CA 1
ATOM 660 C C . GLY A 1 89 ? 14.730 1.479 -19.769 1.00 93.69 89 GLY A C 1
ATOM 661 O O . GLY A 1 89 ? 15.888 1.088 -19.856 1.00 93.69 89 GLY A O 1
ATOM 662 N N . PHE A 1 90 ? 13.740 0.920 -20.467 1.00 93.94 90 PHE A N 1
ATOM 663 C CA . PHE A 1 90 ? 13.935 -0.180 -21.406 1.00 93.94 90 PHE A CA 1
ATOM 664 C C . PHE A 1 90 ? 14.769 0.254 -22.611 1.00 93.94 90 PHE A C 1
ATOM 666 O O . PHE A 1 90 ? 15.734 -0.424 -22.948 1.00 93.94 90 PHE A O 1
ATOM 673 N N . ILE A 1 91 ? 14.457 1.401 -23.224 1.00 93.62 91 ILE A N 1
ATOM 674 C CA . ILE A 1 91 ? 15.242 1.941 -24.343 1.00 93.62 91 ILE A CA 1
ATOM 675 C C . ILE A 1 91 ? 16.690 2.170 -23.907 1.00 93.62 91 ILE A C 1
ATOM 677 O O . ILE A 1 91 ? 17.608 1.690 -24.568 1.00 93.62 91 ILE A O 1
ATOM 681 N N . LEU A 1 92 ? 16.903 2.854 -22.781 1.00 88.69 92 LEU A N 1
ATOM 682 C CA . LEU A 1 92 ? 18.241 3.121 -22.254 1.00 88.69 92 LEU A CA 1
ATOM 683 C C . LEU A 1 92 ? 18.971 1.832 -21.872 1.00 88.69 92 LEU A C 1
ATOM 685 O O . LEU A 1 92 ? 20.150 1.698 -22.180 1.00 88.69 92 LEU A O 1
ATOM 689 N N . GLY A 1 93 ? 18.282 0.874 -21.253 1.00 87.19 93 GLY A N 1
ATOM 690 C CA . GLY A 1 93 ? 18.829 -0.424 -20.867 1.00 87.19 93 GLY A CA 1
ATOM 691 C C . GLY A 1 93 ? 19.238 -1.269 -22.070 1.00 87.19 93 GLY A C 1
ATOM 692 O O . GLY A 1 93 ? 20.325 -1.833 -22.068 1.00 87.19 93 GLY A O 1
ATOM 693 N N . VAL A 1 94 ? 18.429 -1.295 -23.133 1.00 88.75 94 VAL A N 1
ATOM 694 C CA . VAL A 1 94 ? 18.779 -1.960 -24.398 1.00 88.75 94 VAL A CA 1
ATOM 695 C C . VAL A 1 94 ? 19.958 -1.261 -25.068 1.00 88.75 94 VAL A C 1
ATOM 697 O O . VAL A 1 94 ? 20.883 -1.931 -25.514 1.00 88.75 94 VAL A O 1
ATOM 700 N N . LEU A 1 95 ? 19.975 0.073 -25.104 1.00 83.44 95 LEU A N 1
ATOM 701 C CA . LEU A 1 95 ? 21.070 0.840 -25.707 1.00 83.44 95 LEU A CA 1
ATOM 702 C C . LEU A 1 95 ? 22.396 0.647 -24.948 1.00 83.44 95 LEU A C 1
ATOM 704 O O . LEU A 1 95 ? 23.459 0.546 -25.554 1.00 83.44 95 LEU A O 1
ATOM 708 N N . THR A 1 96 ? 22.30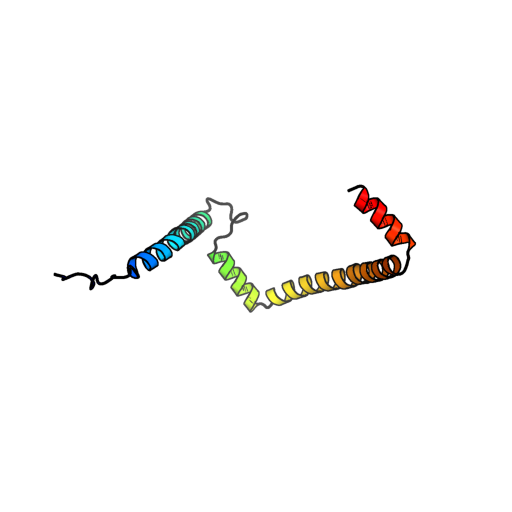8 0.549 -23.623 1.00 77.25 96 THR A N 1
ATOM 709 C CA . THR A 1 96 ? 23.409 0.263 -22.694 1.00 77.25 96 THR A CA 1
ATOM 710 C C . THR A 1 96 ? 23.880 -1.187 -22.839 1.00 77.25 96 THR A C 1
ATOM 712 O O . THR A 1 96 ? 25.071 -1.422 -22.981 1.00 77.25 96 THR A O 1
ATOM 715 N N . GLY A 1 97 ? 22.970 -2.163 -22.890 1.00 73.50 97 GLY A N 1
ATOM 716 C CA . GLY A 1 97 ? 23.301 -3.585 -23.039 1.00 73.50 97 GLY A CA 1
ATOM 717 C C . GLY A 1 97 ? 23.801 -3.974 -24.435 1.00 73.50 97 GLY A C 1
ATOM 718 O O . GLY A 1 97 ? 24.564 -4.924 -24.572 1.00 73.50 97 GLY A O 1
ATOM 719 N N . ALA A 1 98 ? 23.421 -3.231 -25.478 1.00 69.50 98 ALA A N 1
ATOM 720 C CA . ALA A 1 98 ? 23.954 -3.396 -26.832 1.00 69.50 98 ALA A CA 1
ATOM 721 C C . ALA A 1 98 ? 25.303 -2.678 -27.040 1.00 69.50 98 ALA A C 1
ATOM 723 O O . ALA A 1 98 ? 25.985 -2.922 -28.038 1.00 69.50 98 ALA A O 1
ATOM 724 N N . SER A 1 99 ? 25.701 -1.795 -26.116 1.00 64.88 99 SER A N 1
ATOM 725 C CA . SER A 1 99 ? 26.930 -1.008 -26.194 1.00 64.88 99 SER A CA 1
ATOM 726 C C . SER A 1 99 ? 27.946 -1.458 -25.144 1.00 64.88 99 SER A C 1
ATOM 728 O O . SER A 1 99 ? 27.791 -1.195 -23.953 1.00 64.88 99 SER A O 1
ATOM 730 N N . ARG A 1 100 ? 29.068 -2.040 -25.593 1.00 59.91 100 ARG A N 1
ATOM 731 C CA . ARG A 1 100 ? 30.217 -2.416 -24.736 1.00 59.91 100 ARG A CA 1
ATOM 732 C C . ARG A 1 100 ? 30.721 -1.271 -23.837 1.00 59.91 100 ARG A C 1
ATOM 734 O O . ARG A 1 100 ? 31.333 -1.526 -22.809 1.00 59.91 100 ARG A O 1
ATOM 741 N N . PHE A 1 101 ? 30.454 -0.013 -24.204 1.00 62.44 101 PHE A N 1
ATOM 742 C CA . PHE A 1 101 ? 30.843 1.176 -23.439 1.00 62.44 101 PHE A CA 1
ATOM 743 C C . PHE A 1 101 ? 30.157 1.263 -22.068 1.00 62.44 101 PHE A C 1
ATOM 745 O O . PHE A 1 101 ? 30.762 1.712 -21.097 1.00 62.44 101 PHE A O 1
ATOM 752 N N . ALA A 1 102 ? 28.905 0.821 -21.967 1.00 59.97 102 ALA A N 1
ATOM 753 C CA . ALA A 1 102 ? 28.147 0.945 -20.731 1.00 59.97 102 ALA A CA 1
ATOM 754 C C . ALA A 1 102 ? 28.358 -0.245 -19.781 1.00 59.97 102 ALA A C 1
ATOM 756 O O . ALA A 1 102 ? 28.322 -0.063 -18.567 1.00 59.97 102 ALA A O 1
ATOM 757 N N . GLU A 1 103 ? 28.693 -1.419 -20.322 1.00 64.25 103 GLU A N 1
ATOM 758 C CA . GLU A 1 103 ? 29.184 -2.570 -19.554 1.00 64.25 103 GLU A CA 1
ATOM 759 C C . GLU A 1 103 ? 30.475 -2.212 -18.794 1.00 64.25 103 GLU A C 1
ATOM 761 O O . GLU A 1 103 ? 30.566 -2.452 -17.597 1.00 64.25 103 GLU A O 1
ATOM 766 N N . THR A 1 104 ? 31.423 -1.511 -19.435 1.00 65.88 104 THR A N 1
ATOM 767 C CA . THR A 1 104 ? 32.672 -1.060 -18.786 1.00 65.88 104 THR A CA 1
ATOM 768 C C . THR A 1 104 ? 32.446 0.005 -17.700 1.00 65.88 104 THR A C 1
ATOM 770 O O . THR A 1 104 ? 33.112 -0.008 -16.668 1.00 65.88 104 THR A O 1
ATOM 773 N N . MET A 1 105 ? 31.502 0.932 -17.900 1.00 65.38 105 MET A N 1
ATOM 774 C CA . MET A 1 105 ? 31.186 1.972 -16.905 1.00 65.38 105 MET A CA 1
ATOM 775 C C . MET A 1 105 ? 30.419 1.416 -15.692 1.00 65.38 105 MET A C 1
ATOM 777 O O . MET A 1 105 ? 30.661 1.847 -14.561 1.00 65.38 105 MET A O 1
ATOM 781 N N . LEU A 1 106 ? 29.510 0.457 -15.913 1.00 66.19 106 LEU A N 1
ATOM 782 C CA . LEU A 1 106 ? 28.786 -0.244 -14.849 1.00 66.19 106 LEU A CA 1
ATOM 783 C C . LEU A 1 106 ? 29.706 -1.179 -14.064 1.00 66.19 106 LEU A C 1
ATOM 785 O O . LEU A 1 106 ? 29.652 -1.151 -12.841 1.00 66.19 106 LEU A O 1
ATOM 789 N N . ASP A 1 107 ? 30.581 -1.933 -14.733 1.00 71.06 107 ASP A N 1
ATOM 790 C CA . ASP A 1 107 ? 31.567 -2.796 -14.073 1.00 71.06 107 ASP A CA 1
ATOM 791 C C . ASP A 1 107 ? 32.489 -1.981 -13.152 1.00 71.06 107 ASP A C 1
ATOM 793 O O . ASP A 1 107 ? 32.656 -2.316 -11.983 1.00 71.06 107 ASP A O 1
ATOM 797 N N . SER A 1 108 ? 32.970 -0.819 -13.612 1.00 68.38 108 SER A N 1
ATOM 798 C CA . SER A 1 108 ? 33.805 0.071 -12.793 1.00 68.38 108 SER A CA 1
ATOM 799 C C . SER A 1 108 ? 33.058 0.705 -11.611 1.00 68.38 108 SER A C 1
ATOM 801 O O . SER A 1 108 ? 33.666 0.954 -10.572 1.00 68.38 108 SER A O 1
ATOM 803 N N . SER A 1 109 ? 31.757 0.983 -11.751 1.00 71.12 109 SER A N 1
ATOM 804 C CA . SER A 1 109 ? 30.946 1.569 -10.673 1.00 71.12 109 SER A CA 1
ATOM 805 C C . SER A 1 109 ? 30.499 0.521 -9.651 1.00 71.12 109 SER A C 1
ATOM 807 O O . SER A 1 109 ? 30.433 0.822 -8.464 1.00 71.12 109 SER A O 1
ATOM 809 N N . LEU A 1 110 ? 30.222 -0.708 -10.101 1.00 71.75 110 LEU A N 1
ATOM 810 C CA . LEU A 1 110 ? 29.877 -1.848 -9.250 1.00 71.75 110 LEU A CA 1
ATOM 811 C C . LEU A 1 110 ? 31.100 -2.450 -8.554 1.00 71.75 110 LEU A C 1
ATOM 813 O O . LEU A 1 110 ? 30.955 -2.978 -7.463 1.00 71.75 110 LEU A O 1
ATOM 817 N N . GLN A 1 111 ? 32.297 -2.351 -9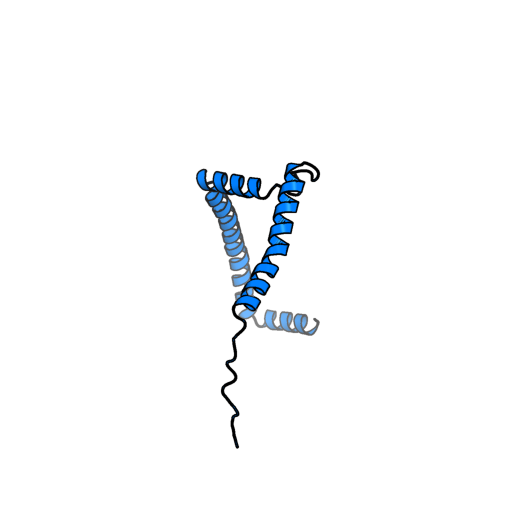.138 1.00 72.88 111 GLN A N 1
ATOM 818 C CA . GLN A 1 111 ? 33.542 -2.727 -8.458 1.00 72.88 111 GLN A CA 1
ATOM 819 C C . GLN A 1 111 ? 33.947 -1.759 -7.343 1.00 72.88 111 GLN A C 1
ATOM 821 O O . GLN A 1 111 ? 34.684 -2.155 -6.442 1.00 72.88 111 GLN A O 1
ATOM 826 N N . MET A 1 112 ? 33.526 -0.491 -7.412 1.00 74.81 112 MET A N 1
ATOM 827 C CA . MET A 1 112 ? 33.824 0.501 -6.372 1.00 74.81 112 MET A CA 1
ATOM 828 C C . MET A 1 112 ? 32.823 0.501 -5.208 1.00 74.81 112 MET A C 1
ATOM 830 O O . MET A 1 112 ? 33.086 1.179 -4.213 1.00 74.81 112 MET A O 1
ATOM 834 N N . LEU A 1 113 ? 31.698 -0.212 -5.327 1.00 54.94 113 LEU A N 1
ATOM 835 C CA . LEU A 1 113 ? 30.622 -0.275 -4.333 1.00 54.94 113 LEU A CA 1
ATOM 836 C C . LEU A 1 113 ? 30.689 -1.583 -3.535 1.00 54.94 113 LEU A C 1
ATOM 838 O O . LEU A 1 113 ? 30.488 -1.512 -2.303 1.00 54.94 113 LEU A O 1
#

Secondary structure (DSSP, 8-state):
------------HHHHHHHHHHHHHHHHHHHHHHHHHHHTTSS-TTTS--HHHHHHHHHHHHHTSHHHHHHHHHHHHHHHHHHHHHHHHHHHHHHHHT-HHHHHHHHHHHH--